Protein AF-A0A9P4H0W1-F1 (afdb_monomer)

Radius of gyration: 45.54 Å; Cα contacts (8 Å, |Δi|>4): 49; chains: 1; bounding box: 106×35×122 Å

Mean predicted aligned error: 13.9 Å

Foldseek 3Di:
DPPPPQQAFPVCVVVVHRFQADPVVRAGPVCVVVVHDTNSDDDPVNVVVVVVVVVVVVVVVVVVVVVVVVVVVVVVVVVVVVVVVVVVVVVVVVVVVVVVVVPPDDPPPPDDDDDDDDDDD

Secondary structure (DSSP, 8-state):
---------HHHHHTT----EETTTTEEHHHHTTT---TTS--HHHHHHHHHHHHHHHHHHHHHHHHHHHHHHHHHHHHHHHHHHHHHHHHHHHHHHHHHHHTS-----------------

Structure (mmCIF, N/CA/C/O backbone):
data_AF-A0A9P4H0W1-F1
#
_entry.id   AF-A0A9P4H0W1-F1
#
loop_
_atom_site.group_PDB
_atom_site.id
_atom_site.type_symbol
_atom_site.label_atom_id
_atom_site.label_alt_id
_atom_site.label_comp_id
_atom_site.label_asym_id
_atom_site.label_entity_id
_atom_site.label_seq_id
_atom_site.pdbx_PDB_ins_code
_atom_site.Cartn_x
_atom_site.Cartn_y
_atom_site.Cartn_z
_atom_site.occupancy
_atom_site.B_iso_or_equiv
_atom_site.auth_seq_id
_atom_site.auth_comp_id
_atom_site.auth_asym_id
_atom_site.auth_atom_id
_atom_site.pdbx_PDB_model_num
ATOM 1 N N . SER A 1 1 ? -7.433 -28.002 24.181 1.00 39.12 1 SER A N 1
ATOM 2 C CA . SER A 1 1 ? -7.563 -27.009 25.263 1.00 39.12 1 SER A CA 1
ATOM 3 C C . SER A 1 1 ? -8.260 -25.788 24.700 1.00 39.12 1 SER A C 1
ATOM 5 O O . SER A 1 1 ? -7.681 -25.130 23.846 1.00 39.12 1 SER A O 1
ATOM 7 N N . ALA A 1 2 ? -9.519 -25.540 25.066 1.00 42.78 2 ALA A N 1
ATOM 8 C CA . ALA A 1 2 ? -10.184 -24.295 24.696 1.00 42.78 2 ALA A CA 1
ATOM 9 C C . ALA A 1 2 ? -9.526 -23.172 25.507 1.00 42.78 2 ALA A C 1
ATOM 11 O O . ALA A 1 2 ? -9.510 -23.237 26.734 1.00 42.78 2 ALA A O 1
ATOM 12 N N . LEU A 1 3 ? -8.915 -22.194 24.837 1.00 47.69 3 LEU A N 1
ATOM 13 C CA . LEU A 1 3 ? -8.506 -20.957 25.494 1.00 47.69 3 LEU A CA 1
ATOM 14 C C . LEU A 1 3 ? -9.799 -20.257 25.911 1.00 47.69 3 LEU A C 1
ATOM 16 O O . LEU A 1 3 ? -10.482 -19.666 25.078 1.00 47.69 3 LEU A O 1
ATOM 20 N N . GLU A 1 4 ? -10.181 -20.397 27.176 1.00 48.03 4 GLU A N 1
ATOM 21 C CA . GLU A 1 4 ? -11.286 -19.651 27.761 1.00 48.03 4 GLU A CA 1
ATOM 22 C C . GLU A 1 4 ? -10.866 -18.175 27.786 1.00 48.03 4 GLU A C 1
ATOM 24 O O . GLU A 1 4 ? -10.179 -17.709 28.696 1.00 48.03 4 GLU A O 1
ATOM 29 N N . ILE A 1 5 ? -11.189 -17.441 26.718 1.00 54.88 5 ILE A N 1
ATOM 30 C CA . ILE A 1 5 ? -10.951 -16.001 26.648 1.00 54.88 5 ILE A CA 1
ATOM 31 C C . ILE A 1 5 ? -11.952 -15.362 27.608 1.00 54.88 5 ILE A C 1
ATOM 33 O O . ILE A 1 5 ? -13.075 -15.024 27.237 1.00 54.88 5 ILE A O 1
ATOM 37 N N . ALA A 1 6 ? -11.557 -15.227 28.871 1.00 61.47 6 ALA A N 1
ATOM 38 C CA . AL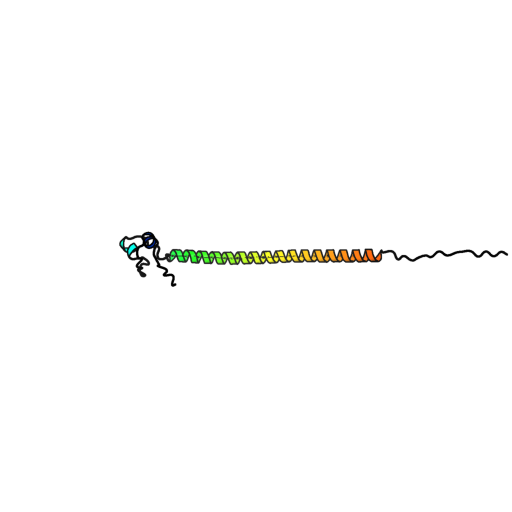A A 1 6 ? -12.327 -14.491 29.856 1.00 61.47 6 ALA A CA 1
ATOM 39 C C . ALA A 1 6 ? -12.354 -13.014 29.435 1.00 61.47 6 ALA A C 1
ATOM 41 O O . ALA A 1 6 ? -11.412 -12.263 29.687 1.00 61.47 6 ALA A O 1
ATOM 42 N N . PHE A 1 7 ? -13.428 -12.593 28.766 1.00 73.31 7 PHE A N 1
ATOM 43 C CA . PHE A 1 7 ? -13.627 -11.202 28.371 1.00 73.31 7 PHE A CA 1
ATOM 44 C C . PHE A 1 7 ? -13.851 -10.361 29.635 1.00 73.31 7 PHE A C 1
ATOM 46 O O . PHE A 1 7 ? -14.912 -10.408 30.260 1.00 73.31 7 PHE A O 1
ATOM 53 N N . ARG A 1 8 ? -12.823 -9.624 30.066 1.00 83.94 8 ARG A N 1
ATOM 54 C CA . ARG A 1 8 ? -12.863 -8.772 31.262 1.00 83.94 8 ARG A CA 1
ATOM 55 C C . ARG A 1 8 ? -12.527 -7.339 30.882 1.00 83.94 8 ARG A C 1
ATOM 57 O O . ARG A 1 8 ? -11.574 -7.094 30.150 1.00 83.94 8 ARG A O 1
ATOM 64 N N . CYS A 1 9 ? -13.261 -6.373 31.433 1.00 87.69 9 CYS A N 1
ATOM 65 C CA . CYS A 1 9 ? -12.840 -4.977 31.350 1.00 87.69 9 CYS A CA 1
ATOM 66 C C . CYS A 1 9 ? -11.525 -4.791 32.124 1.00 87.69 9 CYS A C 1
ATOM 68 O O . CYS A 1 9 ? -11.235 -5.545 33.062 1.00 87.69 9 CYS A O 1
ATOM 70 N N . LYS A 1 10 ? -10.750 -3.752 31.790 1.00 87.75 10 LYS A N 1
ATOM 71 C CA . LYS A 1 10 ? -9.436 -3.478 32.395 1.00 87.75 10 LYS A CA 1
ATOM 72 C C . LYS A 1 10 ? -9.484 -3.476 33.926 1.00 87.75 10 LYS A C 1
ATOM 74 O O . LYS A 1 10 ? -8.619 -4.050 34.578 1.00 87.75 10 LYS A O 1
ATOM 79 N N . ARG A 1 11 ? -10.535 -2.898 34.518 1.00 88.56 11 ARG A N 1
ATOM 80 C CA . ARG A 1 11 ? -10.719 -2.857 35.977 1.00 88.56 11 ARG A CA 1
ATOM 81 C C . ARG A 1 11 ? -10.956 -4.238 36.589 1.00 88.56 11 ARG A C 1
ATOM 83 O O . ARG A 1 11 ? -10.319 -4.562 37.589 1.00 88.56 11 ARG A O 1
ATOM 90 N N . CYS A 1 12 ? -11.858 -5.037 36.017 1.00 88.75 12 CYS A N 1
ATOM 91 C CA . CYS A 1 12 ? -12.123 -6.395 36.497 1.00 88.75 12 CYS A CA 1
ATOM 92 C C . CYS A 1 12 ? -10.892 -7.287 36.335 1.00 88.75 12 CYS A C 1
ATOM 94 O O . CYS A 1 12 ? -10.596 -8.065 37.235 1.00 88.75 12 CYS A O 1
ATOM 96 N N . ASN A 1 13 ? -10.144 -7.127 35.241 1.00 89.56 13 ASN A N 1
ATOM 97 C CA . ASN A 1 13 ? -8.891 -7.841 35.034 1.00 89.56 13 ASN A CA 1
ATOM 98 C C . ASN A 1 13 ? -7.856 -7.485 36.115 1.00 89.56 13 ASN A C 1
ATOM 100 O O . ASN A 1 13 ? -7.362 -8.364 36.812 1.00 89.56 13 ASN A O 1
ATOM 104 N N . ASN A 1 14 ? -7.614 -6.189 36.339 1.00 89.81 14 ASN A N 1
ATOM 105 C CA . ASN A 1 14 ? -6.617 -5.714 37.306 1.00 89.81 14 ASN A CA 1
ATOM 106 C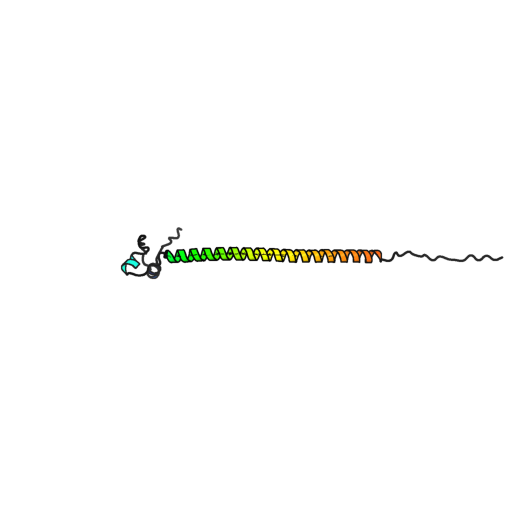 C . ASN A 1 14 ? -6.934 -6.101 38.755 1.00 89.81 14 ASN A C 1
ATOM 108 O O . ASN A 1 14 ? -6.026 -6.267 39.561 1.00 89.81 14 ASN A O 1
ATOM 112 N N . LYS A 1 15 ? -8.218 -6.215 39.104 1.00 88.56 15 LYS A N 1
ATOM 113 C CA . LYS A 1 15 ? -8.661 -6.588 40.456 1.00 88.56 15 LYS A CA 1
ATOM 114 C C . LYS A 1 15 ? -8.948 -8.083 40.610 1.00 88.56 15 LYS A C 1
ATOM 116 O O . LYS A 1 15 ? -9.463 -8.484 41.647 1.00 88.56 15 LYS A O 1
ATOM 121 N N . ASN A 1 16 ? -8.668 -8.882 39.579 1.00 86.31 16 ASN A N 1
ATOM 122 C CA . ASN A 1 16 ? -9.032 -10.295 39.499 1.00 86.31 16 ASN A CA 1
ATOM 123 C C . ASN A 1 16 ? -10.510 -10.568 39.862 1.00 86.31 16 ASN A C 1
ATOM 125 O O . ASN A 1 16 ? -10.848 -11.541 40.530 1.00 86.31 16 ASN A O 1
ATOM 129 N N . LEU A 1 17 ? -11.406 -9.682 39.425 1.00 85.50 17 LEU A N 1
ATOM 130 C CA . LEU A 1 17 ? -12.845 -9.801 39.635 1.00 85.50 17 LEU A CA 1
ATOM 131 C C . LEU A 1 17 ? -13.509 -10.458 38.426 1.00 85.50 17 LEU A C 1
ATOM 133 O O . LEU A 1 17 ? -13.082 -10.272 37.281 1.00 85.50 17 LEU A O 1
ATOM 137 N N . TRP A 1 18 ? -14.607 -11.164 38.683 1.00 84.25 18 TRP A N 1
ATOM 138 C CA . TRP A 1 18 ? -15.509 -11.634 37.636 1.00 84.25 18 TRP A CA 1
ATOM 139 C C . TRP A 1 18 ? -16.149 -10.445 36.913 1.00 84.25 18 TRP A C 1
ATOM 141 O O . TRP A 1 18 ? -16.541 -9.451 37.530 1.00 84.25 18 TRP A O 1
ATOM 151 N N . CYS A 1 19 ? -16.227 -10.532 35.586 1.00 87.50 19 CYS A N 1
ATOM 152 C CA . CYS A 1 19 ? -16.766 -9.474 34.742 1.00 87.50 19 CYS A CA 1
ATOM 153 C C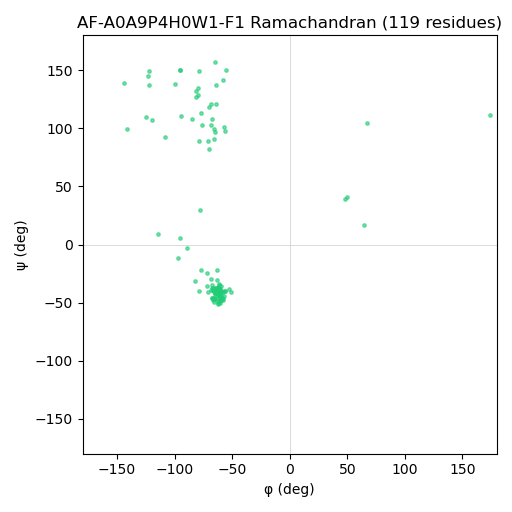 . CYS A 1 19 ? -18.126 -9.907 34.186 1.00 87.50 19 CYS A C 1
ATOM 155 O O . CYS A 1 19 ? -18.200 -10.579 33.164 1.00 87.50 19 CYS A O 1
ATOM 157 N N . PHE A 1 20 ? -19.207 -9.547 34.879 1.00 87.81 20 PHE A N 1
ATOM 158 C CA . PHE A 1 20 ? -20.570 -9.814 34.409 1.00 87.81 20 PHE A CA 1
ATOM 159 C C . PHE A 1 20 ? -21.010 -8.707 33.462 1.00 87.81 20 PHE A C 1
ATOM 161 O O . PHE A 1 20 ? -21.219 -7.577 33.900 1.00 87.81 20 PHE A O 1
ATOM 168 N N . VAL A 1 21 ? -21.103 -9.008 32.172 1.00 85.06 21 VAL A N 1
ATOM 169 C CA . VAL A 1 21 ? -21.395 -8.020 31.128 1.00 85.06 21 VAL A CA 1
ATOM 170 C C . VAL A 1 21 ? -22.893 -7.747 31.048 1.00 85.06 21 VAL A C 1
ATOM 172 O O . VAL A 1 21 ? -23.682 -8.669 30.871 1.00 85.06 21 VAL A O 1
ATOM 175 N N . ASN A 1 22 ? -23.280 -6.474 31.119 1.00 83.50 22 ASN A N 1
ATOM 176 C CA . ASN A 1 22 ? -24.587 -6.019 30.672 1.00 83.50 22 ASN A CA 1
ATOM 177 C C . ASN A 1 22 ? -24.448 -5.518 29.227 1.00 83.50 22 ASN A C 1
ATOM 179 O O . ASN A 1 22 ? -23.809 -4.499 28.965 1.00 83.50 22 ASN A O 1
ATOM 183 N N . THR A 1 23 ? -25.032 -6.252 28.284 1.00 78.94 23 THR A N 1
ATOM 184 C CA . THR A 1 23 ? -24.956 -5.940 26.850 1.00 78.94 23 THR A CA 1
ATOM 185 C C . THR A 1 23 ? -25.774 -4.713 26.461 1.00 78.94 23 THR A C 1
ATOM 187 O O . THR A 1 23 ? -25.425 -4.059 25.485 1.00 78.94 23 THR A O 1
ATOM 190 N N . ALA A 1 24 ? -26.812 -4.359 27.226 1.00 80.94 24 ALA A N 1
ATOM 191 C CA . ALA A 1 24 ? -27.629 -3.178 26.955 1.00 80.94 24 ALA A CA 1
ATOM 192 C C . ALA A 1 24 ? -26.880 -1.874 27.262 1.00 80.94 24 ALA A C 1
ATOM 194 O O . ALA A 1 24 ? -27.048 -0.887 26.556 1.00 80.94 24 ALA A O 1
ATOM 195 N N . SER A 1 25 ? -26.042 -1.869 28.303 1.00 79.31 25 SER A N 1
ATOM 196 C CA . SER A 1 25 ? -25.239 -0.697 28.676 1.00 79.31 25 SER A CA 1
ATOM 197 C C . SER A 1 25 ? -23.810 -0.729 28.137 1.00 79.31 25 SER A C 1
ATOM 199 O O . SER A 1 25 ? -23.102 0.266 28.256 1.00 79.31 25 SER A O 1
ATOM 201 N N . GLY A 1 26 ? -23.351 -1.869 27.610 1.00 79.31 26 GLY A N 1
ATOM 202 C CA . GLY A 1 26 ? -21.946 -2.062 27.248 1.00 79.31 26 GLY A CA 1
ATOM 203 C C . GLY A 1 26 ? -20.999 -2.014 28.457 1.00 79.31 26 GLY A C 1
ATOM 204 O O . GLY A 1 26 ? -19.792 -1.843 28.309 1.00 79.31 26 GLY A O 1
ATOM 205 N N . CYS A 1 27 ? -21.517 -2.157 29.676 1.00 84.94 27 CYS A N 1
ATOM 206 C CA . CYS A 1 27 ? -20.728 -2.071 30.900 1.00 84.94 27 CYS A CA 1
ATOM 207 C C . CYS A 1 27 ? -20.862 -3.354 31.712 1.00 84.94 27 CYS A C 1
ATOM 209 O O . CYS A 1 27 ? -21.900 -4.014 31.714 1.00 84.94 27 CYS A O 1
ATOM 211 N N . CYS A 1 28 ? -19.821 -3.711 32.460 1.00 89.31 28 CYS A N 1
ATOM 212 C CA . CYS A 1 28 ? -19.933 -4.793 33.427 1.00 89.31 28 CYS A CA 1
ATOM 213 C C . CYS A 1 28 ? -20.631 -4.318 34.710 1.00 89.31 28 CYS A C 1
ATOM 215 O O . CYS A 1 28 ? -20.466 -3.169 35.124 1.00 89.31 28 CYS A O 1
ATOM 217 N N . ALA A 1 29 ? -21.354 -5.215 35.382 1.00 88.81 29 ALA A N 1
ATOM 218 C CA . ALA A 1 29 ? -22.086 -4.934 36.618 1.00 88.81 29 ALA A CA 1
ATOM 219 C C . ALA A 1 29 ? -21.199 -4.285 37.693 1.00 88.81 29 ALA A C 1
ATOM 221 O O . ALA A 1 29 ? -21.621 -3.353 38.370 1.00 88.81 29 ALA A O 1
ATOM 222 N N . GLY A 1 30 ? -19.939 -4.722 37.797 1.00 87.06 30 GLY A N 1
ATOM 223 C CA . GLY A 1 30 ? -18.978 -4.155 38.741 1.00 87.06 30 GLY A CA 1
ATOM 224 C C . GLY A 1 30 ? -18.546 -2.723 38.415 1.00 87.06 30 GLY A C 1
ATOM 225 O O . GLY A 1 30 ? -18.203 -1.979 39.329 1.00 87.06 30 GLY A O 1
ATOM 226 N N . CYS A 1 31 ? -18.523 -2.320 37.141 1.00 89.50 31 CYS A N 1
ATOM 227 C CA . CYS A 1 31 ? -18.277 -0.930 36.742 1.00 89.50 31 CYS A CA 1
ATOM 228 C C . CYS A 1 31 ? -19.531 -0.072 36.923 1.00 89.50 31 CYS A C 1
ATOM 230 O O . CYS A 1 31 ? -19.417 1.033 37.443 1.00 89.50 31 CYS A O 1
ATOM 232 N N . ILE A 1 32 ? -20.712 -0.609 36.596 1.00 87.62 32 ILE A N 1
ATOM 233 C CA . ILE A 1 32 ? -22.001 0.067 36.807 1.00 87.62 32 ILE A CA 1
ATOM 234 C C . ILE A 1 32 ? -22.201 0.398 38.289 1.00 87.62 32 ILE A C 1
ATOM 236 O O . ILE A 1 32 ? -22.528 1.533 38.615 1.00 87.62 32 ILE A O 1
ATOM 240 N N . SER A 1 33 ? -21.946 -0.559 39.188 1.00 88.69 33 SER A N 1
ATOM 241 C CA . SER A 1 33 ? -22.213 -0.408 40.626 1.00 88.69 33 SER A CA 1
ATOM 242 C C . SER A 1 33 ? -21.405 0.689 41.314 1.00 88.69 33 SER A C 1
ATOM 244 O O . SER A 1 33 ? -21.803 1.172 42.368 1.00 88.69 33 SER A O 1
ATOM 246 N N . VAL A 1 34 ? -20.271 1.082 40.737 1.00 89.62 34 VAL A N 1
ATOM 247 C CA . VAL A 1 34 ? -19.423 2.154 41.273 1.00 89.62 34 VAL A CA 1
ATOM 248 C C . VAL A 1 34 ? -19.364 3.370 40.351 1.00 89.62 34 VAL A C 1
ATOM 250 O O . VAL A 1 34 ? -18.505 4.224 40.552 1.00 89.62 34 VAL A O 1
ATOM 253 N N . HIS A 1 35 ? -20.191 3.405 39.301 1.00 85.81 35 HIS A N 1
ATOM 254 C CA . HIS A 1 35 ? -20.146 4.427 38.254 1.00 85.81 35 HIS A CA 1
ATOM 255 C C . HIS A 1 35 ? -18.737 4.654 37.670 1.00 85.81 35 HIS A C 1
ATOM 257 O O . HIS A 1 35 ? -18.324 5.783 37.422 1.00 85.81 35 HIS A O 1
ATOM 263 N N . ALA A 1 36 ? -17.981 3.573 37.458 1.00 86.38 36 ALA A N 1
ATOM 264 C CA . ALA A 1 36 ? -16.663 3.625 36.830 1.00 86.38 36 ALA A CA 1
ATOM 265 C C . ALA A 1 36 ? -16.759 3.339 35.331 1.00 86.38 36 ALA A C 1
ATOM 267 O O . ALA A 1 36 ? -17.581 2.531 34.893 1.00 86.38 36 ALA A O 1
ATOM 268 N N . GLU A 1 37 ? -15.842 3.915 34.558 1.00 82.81 37 GLU A N 1
ATOM 269 C CA . GLU A 1 37 ? -15.687 3.584 33.144 1.00 82.81 37 GLU A CA 1
ATOM 270 C C . GLU A 1 37 ? -15.412 2.086 32.942 1.00 82.81 37 GLU A C 1
ATOM 272 O O . GLU A 1 37 ? -14.695 1.427 33.712 1.00 82.81 37 GLU A O 1
ATOM 277 N N . CYS A 1 38 ? -16.008 1.526 31.890 1.00 86.12 38 CYS A N 1
ATOM 278 C CA . CYS A 1 38 ? -15.875 0.123 31.539 1.00 86.12 38 CYS A CA 1
ATOM 279 C C . CYS A 1 38 ? -15.260 -0.005 30.148 1.00 86.12 38 CYS A C 1
ATOM 281 O O . CYS A 1 38 ? -15.925 0.204 29.144 1.00 86.12 38 CYS A O 1
ATOM 283 N N . SER A 1 39 ? -13.997 -0.418 30.079 1.00 82.06 39 SER A N 1
ATOM 284 C CA . SER A 1 39 ? -13.286 -0.618 28.810 1.00 82.06 39 SER A CA 1
ATOM 285 C C . SER A 1 39 ? -13.663 -1.934 28.105 1.00 82.06 39 SER A C 1
ATOM 287 O O . SER A 1 39 ? -12.796 -2.585 27.523 1.00 82.06 39 SER A O 1
ATOM 289 N N . LEU A 1 40 ? -14.894 -2.424 28.281 1.00 83.06 40 LEU A N 1
ATOM 290 C CA . LEU A 1 40 ? -15.296 -3.729 27.751 1.00 83.06 40 LEU A CA 1
ATOM 291 C C . LEU A 1 40 ? -15.692 -3.649 26.275 1.00 83.06 40 LEU A C 1
ATOM 293 O O . LEU A 1 40 ? -15.448 -4.592 25.529 1.00 83.06 40 LEU A O 1
ATOM 297 N N . PHE A 1 41 ? -16.247 -2.510 25.861 1.00 80.06 41 PHE A N 1
ATOM 298 C CA . PHE A 1 41 ? -16.567 -2.214 24.472 1.00 80.06 41 PHE A CA 1
ATOM 299 C C . PHE A 1 41 ? -15.877 -0.926 24.037 1.00 80.06 41 PHE A C 1
ATOM 301 O O . PHE A 1 41 ? -15.738 0.015 24.816 1.00 80.06 41 PHE A O 1
ATOM 308 N N . VAL A 1 42 ? -15.464 -0.900 22.774 1.00 81.19 42 VAL A N 1
ATOM 309 C CA . VAL A 1 42 ? -14.995 0.316 22.109 1.00 81.19 42 VAL A CA 1
ATOM 310 C C . VAL A 1 42 ? -16.228 1.120 21.675 1.00 81.19 42 VAL A C 1
ATOM 312 O O . VAL A 1 42 ? -17.103 0.534 21.021 1.00 81.19 42 VAL A O 1
ATOM 315 N N . PRO A 1 43 ? -16.322 2.420 22.009 1.00 81.75 43 PRO A N 1
ATOM 316 C CA . PRO A 1 43 ? -17.422 3.277 21.577 1.00 81.75 43 PRO A CA 1
ATOM 317 C C . PRO A 1 43 ? -17.597 3.284 20.056 1.00 81.75 43 PRO A C 1
ATOM 319 O O . PRO A 1 43 ? -16.634 3.133 19.295 1.00 81.75 43 PRO A O 1
ATOM 322 N N . LYS A 1 44 ? -18.834 3.486 19.595 1.00 85.06 44 LYS A N 1
ATOM 323 C CA . LYS A 1 44 ? -19.156 3.514 18.160 1.00 85.06 44 LYS A CA 1
ATOM 324 C C . LYS A 1 44 ? -18.367 4.609 17.443 1.00 85.06 44 LYS A C 1
ATOM 326 O O . LYS A 1 44 ? -17.827 4.374 16.370 1.00 85.06 44 LYS A O 1
ATOM 331 N N . GLU A 1 45 ? -18.231 5.761 18.083 1.00 88.56 45 GLU A N 1
ATOM 332 C CA . GLU A 1 45 ? -17.524 6.934 17.580 1.00 88.56 45 GLU A CA 1
ATOM 333 C C . GLU A 1 45 ? -16.035 6.641 17.351 1.00 88.56 45 GLU A C 1
ATOM 335 O O . GLU A 1 45 ? -15.454 7.081 16.362 1.00 88.56 45 GLU A O 1
ATOM 340 N N . GLU A 1 46 ? -15.399 5.877 18.245 1.00 91.12 46 GLU A N 1
ATOM 341 C CA . GLU A 1 46 ? -14.004 5.459 18.073 1.00 91.12 46 GLU A CA 1
ATOM 342 C C . GLU A 1 46 ? -13.853 4.471 16.915 1.00 91.12 46 GLU A C 1
ATOM 344 O O . GLU A 1 46 ? -12.913 4.583 16.126 1.00 91.12 46 GLU A O 1
ATOM 349 N N . ARG A 1 47 ? -14.808 3.547 16.751 1.00 92.12 47 ARG A N 1
ATOM 350 C CA . ARG A 1 47 ? -14.822 2.626 15.606 1.00 92.12 47 ARG A CA 1
ATOM 351 C C . ARG A 1 47 ? -14.985 3.370 14.283 1.00 92.12 47 ARG A C 1
ATOM 353 O O . ARG A 1 47 ? -14.229 3.112 13.351 1.00 92.12 47 ARG A O 1
ATOM 360 N N . GLU A 1 48 ? -15.916 4.316 14.216 1.00 96.56 48 GLU A N 1
ATOM 361 C CA . GLU A 1 48 ? -16.164 5.130 13.022 1.00 96.56 48 GLU A CA 1
ATOM 362 C C . GLU A 1 48 ? -14.945 5.986 12.649 1.00 96.56 48 GLU A C 1
ATOM 364 O O . GLU A 1 48 ? -14.614 6.103 11.468 1.00 96.56 48 GLU A O 1
ATOM 369 N N . LYS A 1 49 ? -14.215 6.527 13.637 1.00 97.50 49 LYS A N 1
ATOM 370 C CA . LYS A 1 49 ? -12.943 7.231 13.394 1.00 97.50 49 LYS A CA 1
ATOM 371 C C . LYS A 1 49 ? -11.913 6.325 12.719 1.00 97.50 49 LYS A C 1
ATOM 373 O O . LYS A 1 49 ? -11.332 6.724 11.712 1.00 97.50 49 LYS A O 1
ATOM 378 N N . VAL A 1 50 ? -11.720 5.108 13.233 1.00 97.69 50 VAL A N 1
ATOM 379 C CA . VAL A 1 50 ? -10.773 4.138 12.655 1.00 97.69 50 VAL A CA 1
ATOM 380 C C . VAL A 1 50 ? -11.206 3.709 11.252 1.00 97.69 50 VAL A C 1
ATOM 382 O O . VAL A 1 50 ? -10.370 3.571 10.359 1.00 97.69 50 VAL A O 1
ATOM 385 N N . GLU A 1 51 ? -12.503 3.516 11.017 1.00 97.94 51 GLU A N 1
ATOM 386 C CA . GLU A 1 51 ? -13.025 3.177 9.688 1.00 97.94 51 GLU A CA 1
ATOM 387 C C . GLU A 1 51 ? -12.809 4.306 8.676 1.00 97.94 51 GLU A C 1
ATOM 389 O O . GLU A 1 51 ? -12.376 4.043 7.549 1.00 97.94 51 GLU A O 1
ATOM 394 N N . LYS A 1 52 ? -13.038 5.558 9.088 1.00 98.44 52 LYS A N 1
ATOM 395 C CA . LYS A 1 52 ? -12.764 6.739 8.268 1.00 98.44 52 LYS A CA 1
ATOM 396 C C . LYS A 1 52 ? -11.279 6.853 7.935 1.00 98.44 52 LYS A C 1
ATOM 398 O O . LYS A 1 52 ? -10.931 6.960 6.761 1.00 98.44 52 LYS A O 1
ATOM 403 N N . GLU A 1 53 ? -10.406 6.757 8.937 1.00 98.56 53 GLU A N 1
ATOM 404 C CA . GLU A 1 53 ? -8.956 6.795 8.725 1.00 98.56 53 GLU A CA 1
ATOM 405 C C . GLU A 1 53 ? -8.517 5.680 7.767 1.00 98.56 53 GLU A C 1
ATOM 407 O O . GLU A 1 53 ? -7.798 5.920 6.799 1.00 98.56 53 GLU A O 1
ATOM 412 N N . LYS A 1 54 ? -9.011 4.455 7.968 1.00 98.56 54 LYS A N 1
ATOM 413 C CA . LYS A 1 54 ? -8.730 3.322 7.081 1.00 98.56 54 LYS A CA 1
ATOM 414 C C . LYS A 1 54 ? -9.157 3.600 5.640 1.00 98.56 54 LYS A C 1
ATOM 416 O O . LYS A 1 54 ? -8.447 3.212 4.711 1.00 98.56 54 LYS A O 1
ATOM 421 N N . HIS A 1 55 ? -10.307 4.236 5.433 1.00 98.56 55 HIS A N 1
ATOM 422 C CA . HIS A 1 55 ? -10.762 4.623 4.101 1.00 98.56 55 HIS A CA 1
ATOM 423 C C . HIS A 1 55 ? -9.829 5.664 3.465 1.00 98.56 55 HIS A C 1
ATOM 425 O O . HIS A 1 55 ? -9.388 5.474 2.332 1.00 98.56 55 HIS A O 1
ATOM 431 N N . GLU A 1 56 ? -9.449 6.703 4.208 1.00 98.75 56 GLU A N 1
ATOM 432 C CA . GLU A 1 56 ? -8.509 7.731 3.746 1.00 98.75 56 GLU A CA 1
ATOM 433 C C . GLU A 1 56 ? -7.142 7.136 3.380 1.00 98.75 56 GLU A C 1
ATOM 435 O O . GLU A 1 56 ? -6.601 7.426 2.312 1.00 98.75 56 GLU A O 1
ATOM 440 N N . LYS A 1 57 ? -6.604 6.236 4.214 1.00 98.75 57 LYS A N 1
ATOM 441 C CA . LYS A 1 57 ? -5.336 5.546 3.935 1.00 98.75 57 LYS A CA 1
ATOM 442 C C . LYS A 1 57 ? -5.415 4.661 2.694 1.00 98.75 57 LYS A C 1
ATOM 444 O O . LYS A 1 57 ? -4.457 4.617 1.931 1.00 98.75 57 LYS A O 1
ATOM 449 N N . ARG A 1 58 ? -6.545 3.990 2.451 1.00 98.75 58 ARG A N 1
ATOM 450 C CA . ARG A 1 58 ? -6.753 3.208 1.218 1.00 98.75 58 ARG A CA 1
ATOM 451 C C . ARG A 1 58 ? -6.743 4.091 -0.024 1.00 98.75 58 ARG A C 1
ATOM 453 O O . ARG A 1 58 ? -6.131 3.720 -1.017 1.00 98.75 58 ARG A O 1
ATOM 460 N N . LEU A 1 59 ? -7.381 5.259 0.033 1.00 98.75 59 LEU A N 1
ATOM 461 C CA . LEU A 1 59 ? -7.343 6.217 -1.073 1.00 98.75 59 LEU A CA 1
ATOM 462 C C . LEU A 1 59 ? -5.927 6.753 -1.311 1.00 98.75 59 LEU A C 1
ATOM 464 O O . LEU A 1 59 ? -5.505 6.865 -2.458 1.00 98.75 59 LEU A O 1
ATOM 468 N N . ALA A 1 60 ? -5.188 7.060 -0.243 1.00 98.69 60 ALA A N 1
ATOM 469 C CA . ALA A 1 60 ? -3.794 7.483 -0.348 1.00 98.69 60 ALA A CA 1
ATOM 470 C C . ALA A 1 60 ? -2.910 6.391 -0.971 1.00 98.69 60 ALA A C 1
ATOM 472 O O . ALA A 1 60 ? -2.098 6.698 -1.838 1.00 98.69 60 ALA A O 1
ATOM 473 N N . LEU A 1 61 ? -3.118 5.127 -0.588 1.00 98.75 61 LEU A N 1
ATOM 474 C CA . LEU A 1 61 ? -2.405 3.987 -1.166 1.00 98.75 61 LEU A CA 1
ATOM 475 C C . LEU A 1 61 ? -2.659 3.874 -2.674 1.00 98.75 61 LEU A C 1
ATOM 477 O O . LEU A 1 61 ? -1.708 3.793 -3.437 1.00 98.75 61 LEU A O 1
ATOM 481 N N . LEU A 1 62 ? -3.919 3.971 -3.113 1.00 98.62 62 LEU A N 1
ATOM 482 C CA . LEU A 1 62 ? -4.261 3.920 -4.540 1.00 98.62 62 LEU A CA 1
ATOM 483 C C . LEU A 1 62 ? -3.600 5.042 -5.355 1.00 98.62 62 LEU A C 1
ATOM 485 O O . LEU A 1 62 ? -3.216 4.827 -6.501 1.00 98.62 62 LEU A O 1
ATOM 489 N N . ARG A 1 63 ? -3.463 6.242 -4.777 1.00 98.62 63 ARG A N 1
ATOM 490 C CA . ARG A 1 63 ? -2.757 7.359 -5.428 1.00 98.62 63 ARG A CA 1
ATOM 491 C C . ARG A 1 63 ? -1.262 7.077 -5.547 1.00 98.62 63 ARG A C 1
ATOM 493 O O . ARG A 1 63 ? -0.708 7.239 -6.627 1.00 98.62 63 ARG A O 1
ATOM 500 N N . ALA A 1 64 ? -0.642 6.602 -4.469 1.00 98.75 64 ALA A N 1
ATOM 501 C CA . ALA A 1 64 ? 0.766 6.223 -4.478 1.00 98.75 64 ALA A CA 1
ATOM 502 C C . ALA A 1 64 ? 1.044 5.078 -5.468 1.00 98.75 64 ALA A C 1
ATOM 504 O O . ALA A 1 64 ? 2.038 5.116 -6.184 1.00 98.75 64 ALA A O 1
ATOM 505 N N . ASP A 1 65 ? 0.148 4.094 -5.572 1.00 98.62 65 ASP A N 1
ATOM 506 C CA . ASP A 1 65 ? 0.274 3.002 -6.543 1.00 98.62 65 ASP A CA 1
ATOM 507 C C . ASP A 1 65 ? 0.247 3.517 -7.990 1.00 98.62 65 ASP A C 1
ATOM 509 O O . ASP A 1 65 ? 1.004 3.031 -8.833 1.00 98.62 65 ASP A O 1
ATOM 513 N N . ALA A 1 66 ? -0.580 4.527 -8.283 1.00 98.69 66 ALA A N 1
ATOM 514 C CA . ALA A 1 66 ? -0.595 5.175 -9.592 1.00 98.69 66 ALA A CA 1
ATOM 515 C C . ALA A 1 66 ? 0.727 5.911 -9.879 1.00 98.69 66 ALA A C 1
ATOM 517 O O . ALA A 1 66 ? 1.276 5.771 -10.969 1.00 98.69 66 ALA A O 1
ATOM 518 N N . GLU A 1 67 ? 1.279 6.632 -8.900 1.00 98.69 67 GLU A N 1
ATOM 519 C CA . GLU A 1 67 ? 2.591 7.288 -9.026 1.00 98.69 67 GLU A CA 1
ATOM 520 C C . GLU A 1 67 ? 3.717 6.268 -9.252 1.00 98.69 67 GLU A C 1
ATOM 522 O O . GLU A 1 67 ? 4.549 6.439 -10.142 1.00 98.69 67 GLU A O 1
ATOM 527 N N . VAL A 1 68 ? 3.707 5.157 -8.510 1.00 98.81 68 VAL A N 1
ATOM 528 C CA . VAL A 1 68 ? 4.651 4.047 -8.701 1.00 98.81 68 VAL A CA 1
ATOM 529 C C . VAL A 1 68 ? 4.522 3.451 -10.103 1.00 98.81 68 VAL A C 1
ATOM 531 O O . VAL A 1 68 ? 5.535 3.119 -10.719 1.00 98.81 68 VAL A O 1
ATOM 534 N N . ALA A 1 69 ? 3.304 3.308 -10.629 1.00 98.75 69 ALA A N 1
ATOM 535 C CA . ALA A 1 69 ? 3.089 2.821 -11.987 1.00 98.75 69 ALA A CA 1
ATOM 536 C C . ALA A 1 69 ? 3.679 3.775 -13.040 1.00 98.75 69 ALA A C 1
ATOM 538 O O . ALA A 1 69 ? 4.341 3.302 -13.965 1.00 98.75 69 ALA A O 1
ATOM 539 N N . CYS A 1 70 ? 3.515 5.091 -12.871 1.00 98.69 70 CYS A N 1
ATOM 540 C CA . CYS A 1 70 ? 4.137 6.092 -13.743 1.00 98.69 70 CYS A CA 1
ATOM 541 C C . CYS A 1 70 ? 5.668 5.993 -13.713 1.00 98.69 70 CYS A C 1
ATOM 543 O O . CYS A 1 70 ? 6.295 5.848 -14.759 1.00 98.69 70 CYS A O 1
ATOM 545 N N . LEU A 1 71 ? 6.269 5.966 -12.521 1.00 98.81 71 LEU A N 1
ATOM 546 C CA . LEU A 1 71 ? 7.726 5.867 -12.371 1.00 98.81 71 LEU A CA 1
ATOM 547 C C . LEU A 1 71 ? 8.291 4.570 -12.967 1.00 98.81 71 LEU A C 1
ATOM 549 O O . LEU A 1 71 ? 9.382 4.561 -13.531 1.00 98.81 71 LEU A O 1
ATOM 553 N N . ARG A 1 72 ? 7.549 3.460 -12.876 1.00 98.81 72 ARG A N 1
ATOM 554 C CA . ARG A 1 72 ? 7.931 2.197 -13.527 1.00 98.81 72 ARG A CA 1
ATOM 555 C C . ARG A 1 72 ? 7.933 2.306 -15.049 1.00 98.81 72 ARG A C 1
ATOM 557 O O . ARG A 1 72 ? 8.801 1.711 -15.680 1.00 98.81 72 ARG A O 1
ATOM 564 N N . ALA A 1 73 ? 6.984 3.038 -15.630 1.00 98.75 73 ALA A N 1
ATOM 565 C CA . ALA A 1 73 ? 6.960 3.277 -17.069 1.00 98.75 73 ALA A CA 1
ATOM 566 C C . ALA A 1 73 ? 8.164 4.124 -17.507 1.00 98.75 73 ALA A C 1
ATOM 568 O O . ALA A 1 73 ? 8.874 3.737 -18.431 1.00 98.75 73 ALA A O 1
ATOM 569 N N . GLU A 1 74 ? 8.460 5.209 -16.787 1.00 98.75 74 GLU A N 1
ATOM 570 C CA . GLU A 1 74 ? 9.632 6.056 -17.054 1.00 98.75 74 GLU A CA 1
ATOM 571 C C . GLU A 1 74 ? 10.949 5.272 -16.952 1.00 98.75 74 GLU A C 1
ATOM 573 O O . GLU A 1 74 ? 11.831 5.405 -17.804 1.00 98.75 74 GLU A O 1
ATOM 578 N N . LEU A 1 75 ? 11.079 4.405 -15.942 1.00 98.75 75 LEU A N 1
ATOM 579 C CA . LEU A 1 75 ? 12.239 3.525 -15.807 1.00 98.75 75 LEU A CA 1
ATOM 580 C C . LEU A 1 75 ? 12.375 2.590 -17.016 1.00 98.75 75 LEU A C 1
ATOM 582 O O . LEU A 1 75 ? 13.466 2.466 -17.568 1.00 98.75 75 LEU A O 1
ATOM 586 N N . ALA A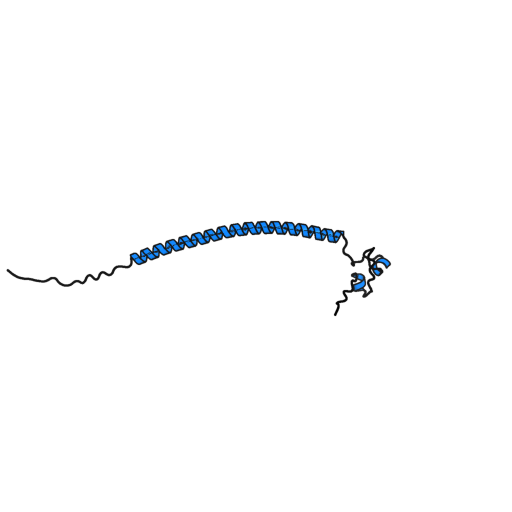 1 76 ? 11.276 1.983 -17.469 1.00 98.75 76 ALA A N 1
ATOM 587 C CA . ALA A 1 76 ? 11.293 1.104 -18.635 1.00 98.75 76 ALA A CA 1
ATOM 588 C C . ALA A 1 76 ? 11.737 1.835 -19.918 1.00 98.75 76 ALA A C 1
ATOM 590 O O . ALA A 1 76 ? 12.467 1.264 -20.730 1.00 98.75 76 ALA A O 1
ATOM 591 N N . GLU A 1 77 ? 11.361 3.106 -20.096 1.00 98.81 77 GLU A N 1
ATOM 592 C CA . GLU A 1 77 ? 11.832 3.930 -21.220 1.00 98.81 77 GLU A CA 1
ATOM 593 C C . GLU A 1 77 ? 13.338 4.222 -21.148 1.00 98.81 77 GLU A C 1
ATOM 595 O O . GLU A 1 77 ? 14.030 4.269 -22.170 1.00 98.81 77 GLU A O 1
ATOM 600 N N . VAL A 1 78 ? 13.878 4.438 -19.946 1.00 98.81 78 VAL A N 1
ATOM 601 C CA . VAL A 1 78 ? 15.327 4.595 -19.745 1.00 98.81 78 VAL A CA 1
ATOM 602 C C . VAL A 1 78 ? 16.054 3.291 -20.074 1.00 98.81 78 VAL A C 1
ATOM 604 O O . VAL A 1 78 ? 17.026 3.316 -20.829 1.00 98.81 78 VAL A O 1
ATOM 607 N N . GLU A 1 79 ? 15.557 2.159 -19.582 1.00 98.69 79 GLU A N 1
ATOM 608 C CA . GLU A 1 79 ? 16.141 0.842 -19.844 1.00 98.69 79 GLU A CA 1
ATOM 609 C C . GLU A 1 79 ? 16.110 0.469 -21.334 1.00 98.69 79 GLU A C 1
ATOM 611 O O . GLU A 1 79 ? 17.049 -0.148 -21.842 1.00 98.69 79 GLU A O 1
ATOM 616 N N . ASP A 1 80 ? 15.052 0.825 -22.070 1.00 98.75 80 ASP A N 1
ATOM 617 C CA . ASP A 1 80 ? 15.017 0.581 -23.516 1.00 98.75 80 ASP A CA 1
ATOM 618 C C . ASP A 1 80 ? 16.055 1.428 -24.263 1.00 98.75 80 ASP A C 1
ATOM 620 O O . ASP A 1 80 ? 16.758 0.919 -25.144 1.00 98.75 80 ASP A O 1
ATOM 624 N N . ARG A 1 81 ? 16.233 2.694 -23.860 1.00 98.69 81 ARG A N 1
ATOM 625 C CA . ARG A 1 81 ? 17.294 3.553 -24.407 1.00 98.69 81 ARG A CA 1
ATOM 626 C C . ARG A 1 81 ? 18.681 2.981 -24.138 1.00 98.69 81 ARG A C 1
ATOM 628 O O . ARG A 1 81 ? 19.496 2.934 -25.057 1.00 98.69 81 ARG A O 1
ATOM 635 N N . GLU A 1 82 ? 18.935 2.496 -22.927 1.00 98.69 82 GLU A N 1
ATOM 636 C CA . GLU A 1 82 ? 20.193 1.828 -22.581 1.00 98.69 82 GLU A CA 1
ATOM 637 C C . GLU A 1 82 ? 20.443 0.609 -23.480 1.00 98.69 82 GLU A C 1
ATOM 639 O O . GLU A 1 82 ? 21.502 0.486 -24.102 1.00 98.69 82 GLU A O 1
ATOM 644 N N . LYS A 1 83 ? 19.435 -0.254 -23.655 1.00 98.69 83 LYS A N 1
ATOM 645 C CA . LYS A 1 83 ? 19.527 -1.409 -24.561 1.00 98.69 83 LYS A CA 1
ATOM 646 C C . LYS A 1 83 ? 19.773 -0.980 -26.006 1.00 98.69 83 LYS A C 1
ATOM 648 O O . LYS A 1 83 ? 20.521 -1.644 -26.723 1.00 98.69 83 LYS A O 1
ATOM 653 N N . ALA A 1 84 ? 19.161 0.113 -26.461 1.00 98.50 84 ALA A N 1
ATOM 654 C CA . ALA A 1 84 ? 19.402 0.659 -27.792 1.00 98.50 84 ALA A CA 1
ATOM 655 C C . ALA A 1 84 ? 20.847 1.147 -27.959 1.00 98.50 84 ALA A C 1
ATOM 657 O O . ALA A 1 84 ? 21.427 0.966 -29.030 1.00 98.50 84 ALA A O 1
ATOM 658 N N . PHE A 1 85 ? 21.441 1.732 -26.920 1.00 98.50 85 PHE A N 1
ATOM 659 C CA . PHE A 1 85 ? 22.844 2.146 -26.932 1.00 98.50 85 PHE A CA 1
ATOM 660 C C . PHE A 1 85 ? 23.761 0.929 -27.022 1.00 98.50 85 PHE A C 1
ATOM 662 O O . PHE A 1 85 ? 24.533 0.840 -27.972 1.00 98.50 85 PHE A O 1
ATOM 669 N N . ALA A 1 86 ? 23.553 -0.078 -26.171 1.00 98.38 86 ALA A N 1
ATOM 670 C CA . ALA A 1 86 ? 24.317 -1.323 -26.215 1.00 98.38 86 ALA A CA 1
ATOM 671 C C . ALA A 1 86 ? 24.239 -2.025 -27.586 1.00 98.38 86 ALA A C 1
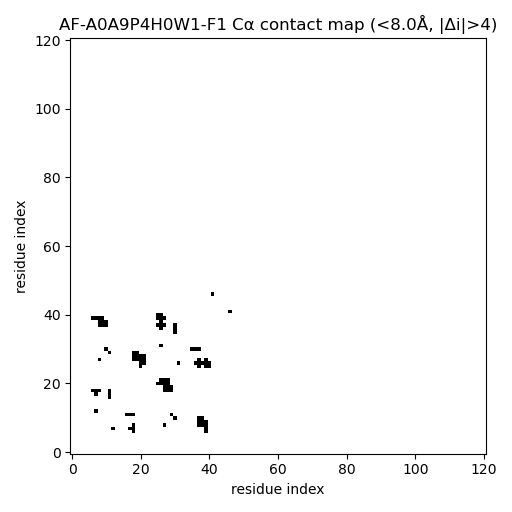ATOM 673 O O . ALA A 1 86 ? 25.241 -2.526 -28.095 1.00 98.38 86 ALA A O 1
ATOM 674 N N . ARG A 1 87 ? 23.060 -2.030 -28.232 1.00 98.44 87 ARG A N 1
ATOM 675 C CA . ARG A 1 87 ? 22.902 -2.568 -29.597 1.00 98.44 87 ARG A CA 1
ATOM 676 C C . ARG A 1 87 ? 23.722 -1.792 -30.628 1.00 98.44 87 ARG A C 1
ATOM 678 O O . ARG A 1 87 ? 24.307 -2.414 -31.514 1.00 98.44 87 ARG A O 1
ATOM 685 N N . ARG A 1 88 ? 23.743 -0.458 -30.540 1.00 98.12 88 ARG A N 1
ATOM 686 C CA . ARG A 1 88 ? 24.531 0.389 -31.448 1.00 98.12 88 ARG A CA 1
ATOM 687 C C . ARG A 1 88 ? 26.024 0.162 -31.251 1.00 98.12 88 ARG A C 1
ATOM 689 O O . ARG A 1 88 ? 26.718 -0.065 -32.237 1.00 98.12 88 ARG A O 1
ATOM 696 N N . ASP A 1 89 ? 26.487 0.143 -30.008 1.00 98.31 89 ASP A N 1
ATOM 697 C CA . ASP A 1 89 ? 27.900 -0.060 -29.685 1.00 98.31 89 ASP A CA 1
ATOM 698 C C . ASP A 1 89 ? 28.381 -1.428 -30.178 1.00 98.31 89 ASP A C 1
ATOM 700 O O . ASP A 1 89 ? 29.410 -1.531 -30.843 1.00 98.31 89 ASP A O 1
ATOM 704 N N . LEU A 1 90 ? 27.575 -2.476 -29.974 1.00 97.81 90 LEU A N 1
ATOM 705 C CA . LEU A 1 90 ? 27.879 -3.808 -30.491 1.00 97.81 90 LEU A CA 1
ATOM 706 C C . LEU A 1 90 ? 27.969 -3.839 -32.025 1.00 97.81 90 LEU A C 1
ATOM 708 O O . LEU A 1 90 ? 28.802 -4.556 -32.577 1.00 97.81 90 LEU A O 1
ATOM 712 N N . ALA A 1 91 ? 27.116 -3.091 -32.728 1.00 96.94 91 ALA A N 1
ATOM 713 C CA . ALA A 1 91 ? 27.174 -3.010 -34.185 1.00 96.94 91 ALA A CA 1
ATOM 714 C C . ALA A 1 91 ? 28.460 -2.323 -34.669 1.00 96.94 91 ALA A C 1
ATOM 716 O O . ALA A 1 91 ? 29.055 -2.783 -35.641 1.00 96.94 91 ALA A O 1
ATOM 717 N N . VAL A 1 92 ? 28.911 -1.272 -33.976 1.00 96.00 92 VAL A N 1
ATOM 718 C CA . VAL A 1 92 ? 30.181 -0.592 -34.278 1.00 96.00 92 VAL A CA 1
ATOM 719 C C . VAL A 1 92 ? 31.361 -1.542 -34.091 1.00 96.00 92 VAL A C 1
ATOM 721 O O . VAL A 1 92 ? 32.168 -1.675 -35.009 1.00 96.00 92 VAL A O 1
ATOM 724 N N . LEU A 1 93 ? 31.417 -2.253 -32.960 1.00 95.12 93 LEU A N 1
ATOM 725 C CA . LEU A 1 93 ? 32.477 -3.230 -32.686 1.00 95.12 93 LEU A CA 1
ATOM 726 C C . LEU A 1 93 ? 32.550 -4.304 -33.780 1.00 95.12 93 LEU A C 1
ATOM 728 O O . LEU A 1 93 ? 33.614 -4.568 -34.323 1.00 95.12 93 LEU A O 1
ATOM 732 N N . ARG A 1 94 ? 31.403 -4.844 -34.214 1.00 94.56 94 ARG A N 1
ATOM 733 C CA . ARG A 1 94 ? 31.363 -5.835 -35.306 1.00 94.56 94 ARG A CA 1
ATOM 734 C C . ARG A 1 94 ? 31.896 -5.310 -36.636 1.00 94.56 94 ARG A C 1
ATOM 736 O O . ARG A 1 94 ? 32.398 -6.100 -37.431 1.00 94.56 94 ARG A O 1
ATOM 743 N N . VAL A 1 95 ? 31.695 -4.027 -36.940 1.00 92.50 95 VAL A N 1
ATOM 744 C CA . VAL A 1 95 ? 32.239 -3.420 -38.164 1.00 92.50 95 VAL A CA 1
ATOM 745 C C . VAL A 1 95 ? 33.753 -3.271 -38.042 1.00 92.50 95 VAL A C 1
ATOM 747 O O . VAL A 1 95 ? 34.455 -3.572 -39.001 1.00 92.50 95 VAL A O 1
ATOM 750 N N . GLN A 1 96 ? 34.257 -2.872 -36.871 1.00 89.69 96 GLN A N 1
ATOM 751 C CA . GLN A 1 96 ? 35.696 -2.784 -36.606 1.00 89.69 96 GLN A CA 1
ATOM 752 C C . GLN A 1 96 ? 36.377 -4.150 -36.744 1.00 89.69 96 GLN A C 1
ATOM 754 O O . GLN A 1 96 ? 37.328 -4.261 -37.511 1.00 89.69 96 GLN A O 1
ATOM 759 N N . ASP A 1 97 ? 35.821 -5.199 -36.130 1.00 88.94 97 ASP A N 1
ATOM 760 C CA . ASP A 1 97 ? 36.350 -6.567 -36.237 1.00 88.94 97 ASP A CA 1
ATOM 761 C C . ASP A 1 97 ? 36.451 -7.034 -37.701 1.00 88.94 97 ASP A C 1
ATOM 763 O O . ASP A 1 97 ? 37.415 -7.679 -38.105 1.00 88.94 97 ASP A O 1
ATOM 767 N N . GLN A 1 98 ? 35.457 -6.699 -38.533 1.00 85.31 98 GLN A N 1
ATOM 768 C CA . GLN A 1 98 ? 35.468 -7.047 -39.959 1.00 85.31 98 GLN A CA 1
ATOM 769 C C . GLN A 1 98 ? 36.555 -6.303 -40.740 1.00 85.31 98 GLN A C 1
ATOM 771 O O . GLN A 1 98 ? 37.153 -6.886 -41.645 1.00 85.31 98 GLN A O 1
ATOM 776 N N . LEU A 1 99 ? 36.811 -5.038 -40.398 1.00 80.31 99 LEU A N 1
ATOM 777 C CA . LEU A 1 99 ? 37.877 -4.250 -41.013 1.00 80.31 99 LEU A CA 1
ATOM 778 C C . LEU A 1 99 ? 39.251 -4.805 -40.619 1.00 80.31 99 LEU A C 1
ATOM 780 O O . LEU A 1 99 ? 40.057 -5.072 -41.507 1.00 80.31 99 LEU A O 1
ATOM 784 N N . GLU A 1 100 ? 39.472 -5.107 -39.337 1.00 73.94 100 GLU A N 1
ATOM 785 C CA . GLU A 1 100 ? 40.723 -5.708 -38.853 1.00 73.94 100 GLU A CA 1
ATOM 786 C C . GLU A 1 100 ? 40.998 -7.090 -39.475 1.00 73.94 100 GLU A C 1
ATOM 788 O O . GLU A 1 100 ? 42.132 -7.395 -39.844 1.00 73.94 100 GLU A O 1
ATOM 793 N N . VAL A 1 101 ? 39.965 -7.921 -39.671 1.00 68.88 101 VAL A N 1
ATOM 794 C CA . VAL A 1 101 ? 40.100 -9.216 -40.367 1.00 68.88 101 VAL A CA 1
ATOM 795 C C . VAL A 1 101 ? 40.417 -9.036 -41.857 1.00 68.88 101 VAL A C 1
ATOM 797 O O . VAL A 1 101 ? 41.160 -9.838 -42.422 1.00 68.88 101 VAL A O 1
ATOM 800 N N . SER A 1 102 ? 39.881 -7.996 -42.506 1.00 60.62 102 SER A N 1
ATOM 801 C CA . SER A 1 102 ? 40.145 -7.708 -43.924 1.00 60.62 102 SER A CA 1
ATOM 802 C C . SER A 1 102 ? 41.514 -7.066 -44.187 1.00 60.62 102 SER A C 1
ATOM 804 O O . SER A 1 102 ? 42.039 -7.183 -45.293 1.00 60.62 102 SER A O 1
ATOM 806 N N . GLU A 1 103 ? 42.109 -6.433 -43.172 1.00 58.62 103 GLU A N 1
ATOM 807 C CA . GLU A 1 103 ? 43.447 -5.830 -43.220 1.00 58.62 103 GLU A CA 1
ATOM 808 C C . GLU A 1 103 ? 44.572 -6.810 -42.829 1.00 58.62 103 GLU A C 1
ATOM 810 O O . GLU A 1 103 ? 45.755 -6.472 -42.931 1.00 58.62 103 GLU A O 1
ATOM 815 N N . ALA A 1 104 ? 44.244 -8.048 -42.438 1.00 49.03 104 ALA A N 1
ATOM 816 C CA . ALA A 1 104 ? 45.241 -9.090 -42.211 1.00 49.03 104 ALA A CA 1
ATOM 817 C C . ALA A 1 104 ? 45.976 -9.427 -43.534 1.00 49.03 104 ALA A C 1
ATOM 819 O O . ALA A 1 104 ? 45.340 -9.836 -44.510 1.00 49.03 104 ALA A O 1
ATOM 820 N N . PRO A 1 105 ? 47.315 -9.274 -43.611 1.00 49.56 105 PRO A N 1
ATOM 821 C CA . PRO A 1 105 ? 48.037 -9.316 -44.875 1.00 49.56 105 PRO A CA 1
ATOM 822 C C . PRO A 1 105 ? 48.021 -10.720 -45.482 1.00 49.56 105 PRO A C 1
ATOM 824 O O . PRO A 1 105 ? 48.553 -11.680 -44.915 1.00 49.56 105 PRO A O 1
ATOM 827 N N . SER A 1 106 ? 47.480 -10.819 -46.698 1.00 49.06 106 SER A N 1
ATOM 828 C CA . SER A 1 106 ? 47.724 -11.942 -47.595 1.00 49.06 106 SER A CA 1
ATOM 829 C C . SER A 1 106 ? 49.230 -12.050 -47.831 1.00 49.06 106 SER A C 1
ATOM 831 O O . SER A 1 106 ? 49.814 -11.295 -48.609 1.00 49.06 106 SER A O 1
ATOM 833 N N . THR A 1 107 ? 49.873 -12.985 -47.136 1.00 48.66 107 THR A N 1
ATOM 834 C CA . THR A 1 107 ? 51.260 -13.371 -47.391 1.00 48.66 107 THR A CA 1
ATOM 835 C C . THR A 1 107 ? 51.295 -14.112 -48.728 1.00 48.66 107 THR A C 1
ATOM 837 O O . THR A 1 107 ? 51.234 -15.337 -48.792 1.00 48.66 107 THR A O 1
ATOM 840 N N . THR A 1 108 ? 51.336 -13.366 -49.833 1.00 43.34 108 THR A N 1
ATOM 841 C CA . THR A 1 108 ? 51.755 -13.900 -51.127 1.00 43.34 108 THR A CA 1
ATOM 842 C C . THR A 1 108 ? 53.269 -14.020 -51.108 1.00 43.34 108 THR A C 1
ATOM 844 O O . THR A 1 108 ? 53.995 -13.033 -51.219 1.00 43.34 108 THR A O 1
ATOM 847 N N . ASN A 1 109 ? 53.728 -15.257 -50.938 1.00 47.56 109 ASN A N 1
ATOM 848 C CA . ASN A 1 109 ? 55.108 -15.673 -51.122 1.00 47.56 109 ASN A CA 1
ATOM 849 C C . ASN A 1 109 ? 55.566 -15.315 -52.544 1.00 47.56 109 ASN A C 1
ATOM 851 O O . ASN A 1 109 ? 55.307 -16.058 -53.488 1.00 47.56 109 ASN A O 1
ATOM 855 N N . ASN A 1 110 ? 56.262 -14.189 -52.705 1.00 42.56 110 ASN A N 1
ATOM 856 C CA . ASN A 1 110 ? 57.053 -13.935 -53.905 1.00 42.56 110 ASN A CA 1
ATOM 857 C C . ASN A 1 110 ? 58.368 -14.710 -53.779 1.00 42.56 110 ASN A C 1
ATOM 859 O O . ASN A 1 110 ? 59.366 -14.224 -53.247 1.00 42.56 110 ASN A O 1
ATOM 863 N N . THR A 1 111 ? 58.346 -15.953 -54.253 1.00 44.88 111 THR A N 1
ATOM 864 C CA . THR A 1 111 ? 59.544 -16.759 -54.472 1.00 44.88 111 THR A CA 1
ATOM 865 C C . THR A 1 111 ? 60.356 -16.142 -55.611 1.00 44.88 111 THR A C 1
ATOM 867 O O . THR A 1 111 ? 59.984 -16.200 -56.779 1.00 44.88 111 THR A O 1
ATOM 870 N N . CYS A 1 112 ? 61.480 -15.535 -55.242 1.00 48.97 112 CYS A N 1
ATOM 871 C CA . CYS A 1 112 ? 62.535 -15.079 -56.135 1.00 48.97 112 CYS A CA 1
ATOM 872 C C . CYS A 1 112 ? 63.368 -16.294 -56.581 1.00 48.97 112 CYS A C 1
ATOM 874 O O . CYS A 1 112 ? 64.041 -16.885 -55.739 1.00 48.97 112 CYS A O 1
ATOM 876 N N . VAL A 1 113 ? 63.339 -16.679 -57.866 1.00 44.41 113 VAL A N 1
ATOM 877 C CA . VAL A 1 113 ? 64.315 -17.626 -58.448 1.00 44.41 113 VAL A CA 1
ATOM 878 C C . VAL A 1 113 ? 64.699 -17.211 -59.881 1.00 44.41 113 VAL A C 1
ATOM 880 O O . VAL A 1 113 ? 63.992 -17.489 -60.842 1.00 44.41 113 VAL A O 1
ATOM 883 N N . VAL A 1 114 ? 65.870 -16.562 -59.939 1.00 42.16 114 VAL A N 1
ATOM 884 C CA . VAL A 1 114 ? 66.997 -16.678 -60.895 1.00 42.16 114 VAL A CA 1
ATOM 885 C C . VAL A 1 114 ? 66.809 -16.253 -62.363 1.00 42.16 114 VAL A C 1
ATOM 887 O O . VAL A 1 114 ? 66.355 -17.012 -63.211 1.00 42.16 114 VAL A O 1
ATOM 890 N N . ASN A 1 115 ? 67.382 -15.084 -62.682 1.00 45.75 115 ASN A N 1
ATOM 891 C CA . ASN A 1 115 ? 67.980 -14.798 -63.990 1.00 45.75 115 ASN A CA 1
ATOM 892 C C . ASN A 1 115 ? 69.395 -15.393 -64.054 1.00 45.7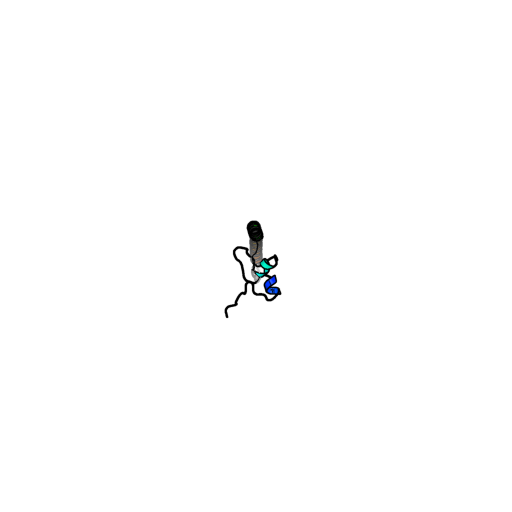5 115 ASN A C 1
ATOM 894 O O . ASN A 1 115 ? 70.194 -15.119 -63.158 1.00 45.75 115 ASN A O 1
ATOM 898 N N . SER A 1 116 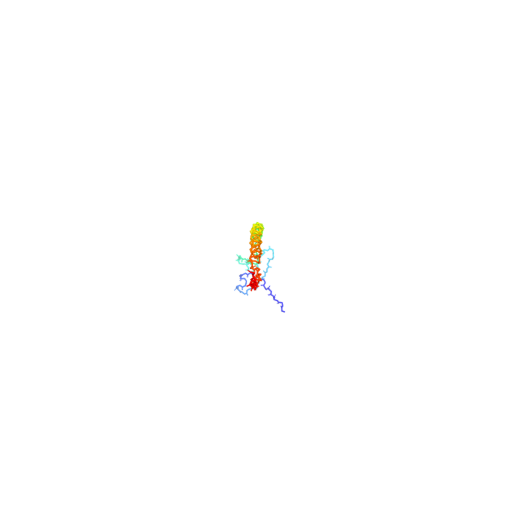? 69.721 -16.104 -6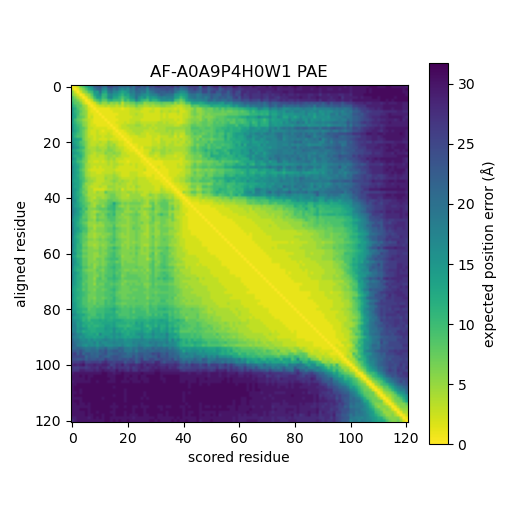5.139 1.00 51.31 116 SER A N 1
ATOM 899 C CA . SER A 1 116 ? 70.926 -15.892 -65.970 1.00 51.31 116 SER A CA 1
ATOM 900 C C . SER A 1 116 ? 71.036 -16.984 -67.040 1.00 51.31 116 SER A C 1
ATOM 902 O O . SER A 1 116 ? 71.356 -18.124 -66.719 1.00 51.31 116 SER A O 1
ATOM 904 N N . LEU A 1 117 ? 70.854 -16.623 -68.312 1.00 43.97 117 LEU A N 1
ATOM 905 C CA . LEU A 1 117 ? 71.515 -17.309 -69.422 1.00 43.97 117 LEU A CA 1
ATOM 906 C C . LEU A 1 117 ? 72.268 -16.251 -70.229 1.00 43.97 117 LEU A C 1
ATOM 908 O O . LEU A 1 117 ? 71.663 -15.392 -70.867 1.00 43.97 117 LEU A O 1
ATOM 912 N N . ALA A 1 118 ? 73.591 -16.305 -70.132 1.00 47.81 118 ALA A N 1
ATOM 913 C CA . ALA A 1 118 ? 74.487 -15.729 -71.113 1.00 47.81 118 ALA A CA 1
ATOM 914 C C . ALA A 1 118 ? 74.560 -16.703 -72.293 1.00 47.81 118 ALA A C 1
ATOM 916 O O . ALA A 1 118 ? 74.750 -17.897 -72.066 1.00 47.81 118 ALA A O 1
ATOM 917 N N . ASP A 1 119 ? 74.467 -16.202 -73.521 1.00 49.59 119 ASP A N 1
ATOM 918 C CA . ASP A 1 119 ? 75.183 -16.835 -74.621 1.00 49.59 119 ASP A CA 1
ATOM 919 C C . ASP A 1 119 ? 75.693 -15.783 -75.605 1.00 49.59 119 ASP A C 1
ATOM 921 O O . ASP A 1 119 ? 75.0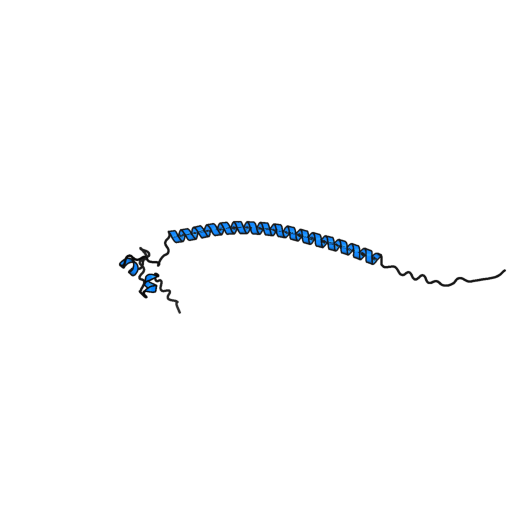54 -14.757 -75.848 1.00 49.59 119 ASP A O 1
ATOM 925 N N . SER A 1 120 ? 76.913 -16.029 -76.058 1.00 48.53 120 SER A N 1
ATOM 926 C CA . SER A 1 120 ? 77.806 -15.095 -76.732 1.00 48.53 120 SER A CA 1
ATOM 927 C C . SER A 1 120 ? 77.742 -15.325 -78.238 1.00 48.53 120 SER A C 1
ATOM 929 O O . SER A 1 120 ? 77.753 -16.470 -78.682 1.00 48.53 120 SER A O 1
ATOM 931 N N . GLY A 1 121 ? 77.711 -14.243 -79.015 1.00 43.47 121 GLY A N 1
ATOM 932 C CA . GLY A 1 121 ? 77.932 -14.246 -80.462 1.00 43.47 121 GLY A CA 1
ATOM 933 C C . GLY A 1 121 ? 79.105 -13.349 -80.806 1.00 43.47 121 GLY A C 1
ATOM 934 O O . GLY A 1 121 ? 79.149 -12.238 -80.230 1.00 43.47 121 GLY A O 1
#

Solvent-accessible surface area (backbone atoms only — not comparable to full-atom values): 7450 Å² total; per-residue (Å²): 132,83,82,79,78,77,75,48,24,63,67,28,54,76,67,75,44,84,50,52,74,38,79,92,76,48,32,28,54,74,25,61,77,70,73,45,88,44,70,63,52,82,56,69,69,60,52,52,50,53,52,51,50,51,52,53,52,51,55,51,48,56,52,50,51,51,53,52,53,51,53,52,51,56,49,50,56,51,52,50,50,51,52,52,48,55,53,51,53,53,52,52,50,56,52,50,54,52,50,57,63,69,66,55,77,82,82,74,80,81,80,85,80,83,91,86,84,87,84,87,132

Sequence (121 aa):
SALEIAFRCKRCNNKNLWCFVNTASGCCAGCISVHAECSLFVPKEEREKVEKEKHEKRLALLRADAEVACLRAELAEVEDREKAFARRDLAVLRVQDQLEVSEAPSTTNNTCVVNSLADSG

Organism: NCBI:txid210430

pLDDT: mean 82.32, std 19.18, range [39.12, 98.81]